Protein AF-A0A2K4MM25-F1 (afdb_monomer_lite)

Foldseek 3Di:
DPDVLVLDDPPLPVVCVVVVHDSVVSVCCNVVVDPDDPVRVVVSVVVVVLVVCVVCRCWDDDVQWIAHNVGDIDGVVVVVCVVVVVVVVVVVVVVVVVVVVVVVVVVVVVVVVVVVVVVVVVVVVVVD

Secondary structure (DSSP, 8-state):
---GGGGS-S-HHHHHHHHT--HHHHHHHHHTSSPPPHHHHHHHHHHHHHHHTGGGTT-EEETTEEEPTTS-EEEHHHHHHHHHHHHHHHHHHHHHHHHHHHHHHHHHHHHHHHHHHHHHHHHHHH--

Structure (mmCIF, N/CA/C/O backbone):
data_AF-A0A2K4MM25-F1
#
_entry.id   AF-A0A2K4MM25-F1
#
loop_
_atom_site.group_PDB
_atom_site.id
_atom_site.type_symbol
_atom_site.label_atom_id
_atom_site.label_alt_id
_atom_site.label_comp_id
_atom_site.label_asym_id
_atom_site.label_entity_id
_atom_site.label_seq_id
_atom_site.pdbx_PDB_ins_code
_atom_site.Cartn_x
_atom_site.Cartn_y
_atom_site.Cartn_z
_atom_site.occupancy
_atom_site.B_iso_or_equiv
_atom_site.auth_seq_id
_atom_site.auth_comp_id
_atom_site.auth_asym_id
_atom_site.auth_atom_id
_atom_site.pdbx_PDB_model_num
ATOM 1 N N . MET A 1 1 ? 10.598 18.900 -22.078 1.00 41.00 1 MET A N 1
ATOM 2 C CA . MET A 1 1 ? 11.669 18.096 -22.700 1.00 41.00 1 MET A CA 1
ATOM 3 C C . MET A 1 1 ? 12.573 17.602 -21.590 1.00 41.00 1 MET A C 1
ATOM 5 O O . MET A 1 1 ? 13.175 18.429 -20.921 1.00 41.00 1 MET A O 1
ATOM 9 N N . GLU A 1 2 ? 12.605 16.296 -21.327 1.00 50.41 2 GLU A N 1
ATOM 10 C CA . GLU A 1 2 ? 13.584 15.731 -20.391 1.00 50.41 2 GLU A CA 1
ATOM 11 C C . GLU A 1 2 ? 14.959 15.759 -21.067 1.00 50.41 2 GLU A C 1
ATOM 13 O O . GLU A 1 2 ? 15.104 15.289 -22.196 1.00 50.41 2 GLU A O 1
ATOM 18 N N . LEU A 1 3 ? 15.952 16.369 -20.416 1.00 55.03 3 LEU A N 1
ATOM 19 C CA . LEU A 1 3 ? 17.327 16.376 -20.913 1.00 55.03 3 LEU A CA 1
ATOM 20 C C . LEU A 1 3 ? 17.811 14.926 -20.965 1.00 55.03 3 LEU A C 1
ATOM 22 O O . LEU A 1 3 ? 17.848 14.266 -19.929 1.00 55.03 3 LEU A O 1
ATOM 26 N N . GLY A 1 4 ? 18.191 14.434 -22.148 1.00 59.56 4 GLY A N 1
ATOM 27 C CA . GLY A 1 4 ? 18.679 13.061 -22.327 1.00 59.56 4 GLY A CA 1
ATOM 28 C C . GLY A 1 4 ? 19.801 12.696 -21.351 1.00 59.56 4 GLY A C 1
ATOM 29 O O . GLY A 1 4 ? 19.854 11.566 -20.891 1.00 59.56 4 GLY A O 1
ATOM 30 N N . VAL A 1 5 ? 20.607 13.675 -20.930 1.00 60.16 5 VAL A N 1
ATOM 31 C CA . VAL A 1 5 ? 21.669 13.541 -19.919 1.00 60.16 5 VAL A CA 1
ATOM 32 C C . VAL A 1 5 ? 21.154 13.037 -18.558 1.00 60.16 5 VAL A C 1
ATOM 34 O O . VAL A 1 5 ? 21.842 12.261 -17.906 1.00 60.16 5 VAL A O 1
ATOM 37 N N . LEU A 1 6 ? 19.930 13.395 -18.144 1.00 62.16 6 LEU A N 1
ATOM 38 C CA . LEU A 1 6 ? 19.322 12.960 -16.870 1.00 62.16 6 LEU A CA 1
ATOM 39 C C . LEU A 1 6 ? 18.881 11.486 -16.867 1.00 62.16 6 LEU A C 1
ATOM 41 O O . LEU A 1 6 ? 18.513 10.946 -15.821 1.00 62.16 6 LEU A O 1
ATOM 45 N N . MET A 1 7 ? 18.874 10.849 -18.039 1.00 69.94 7 MET A N 1
ATOM 46 C CA . MET A 1 7 ? 18.519 9.440 -18.208 1.00 69.94 7 MET A CA 1
ATOM 47 C C . MET A 1 7 ? 19.723 8.514 -18.032 1.00 69.94 7 MET A C 1
ATOM 49 O O . MET A 1 7 ? 19.540 7.332 -17.757 1.00 69.94 7 MET A O 1
ATOM 53 N N . PHE A 1 8 ? 20.942 9.036 -18.185 1.00 76.62 8 PHE A N 1
ATOM 54 C CA . PHE A 1 8 ? 22.164 8.250 -18.058 1.00 76.62 8 PHE A CA 1
ATOM 55 C C . PHE A 1 8 ? 22.570 8.102 -16.589 1.00 76.62 8 PHE A C 1
ATOM 57 O O . PHE A 1 8 ? 22.447 9.023 -15.781 1.00 76.62 8 PHE A O 1
ATOM 64 N N . THR A 1 9 ? 23.062 6.918 -16.243 1.00 72.81 9 THR A N 1
ATOM 65 C CA . THR A 1 9 ? 23.601 6.599 -14.919 1.00 72.81 9 THR A CA 1
ATOM 66 C C . THR A 1 9 ? 25.008 7.185 -14.743 1.00 72.81 9 THR A C 1
ATOM 68 O O . THR A 1 9 ? 25.702 7.517 -15.708 1.00 72.81 9 THR A O 1
ATOM 71 N N . ASN A 1 10 ? 25.446 7.322 -13.487 1.00 73.44 10 ASN A N 1
ATOM 72 C CA . ASN A 1 10 ? 26.807 7.776 -13.174 1.00 73.44 10 ASN A CA 1
ATOM 73 C C . ASN A 1 10 ? 27.859 6.664 -13.337 1.00 73.44 10 ASN A C 1
ATOM 75 O O . ASN A 1 10 ? 29.032 6.971 -13.523 1.00 73.44 10 ASN A O 1
ATOM 79 N N . ASP A 1 11 ? 27.448 5.392 -13.293 1.00 82.25 11 ASP A N 1
ATOM 80 C CA . ASP A 1 11 ? 28.330 4.238 -13.493 1.00 82.25 11 ASP A CA 1
ATOM 81 C C . ASP A 1 11 ? 28.294 3.756 -14.951 1.00 82.25 11 ASP A C 1
ATOM 83 O O . ASP A 1 11 ? 27.497 2.900 -15.358 1.00 82.25 11 ASP A O 1
ATOM 87 N N . ASP A 1 12 ? 29.179 4.349 -15.748 1.00 82.62 12 ASP A N 1
ATOM 88 C CA . ASP A 1 12 ? 29.284 4.104 -17.184 1.00 82.62 12 ASP A CA 1
ATOM 89 C C . ASP A 1 12 ? 29.829 2.701 -17.499 1.00 82.62 12 ASP A C 1
ATOM 91 O O . ASP A 1 12 ? 29.422 2.083 -18.484 1.00 82.62 12 ASP A O 1
ATOM 95 N N . ALA A 1 13 ? 30.705 2.154 -16.650 1.00 84.50 13 ALA A N 1
ATOM 96 C CA . ALA A 1 13 ? 31.339 0.858 -16.878 1.00 84.50 13 ALA A CA 1
ATOM 97 C C . ALA A 1 13 ? 30.366 -0.305 -16.642 1.00 84.50 13 ALA A C 1
ATOM 99 O O . ALA A 1 13 ? 30.268 -1.216 -17.473 1.00 84.50 13 ALA A O 1
ATOM 100 N N . ALA A 1 14 ? 29.606 -0.264 -15.543 1.00 83.00 14 ALA A N 1
ATOM 101 C CA . ALA A 1 14 ? 28.608 -1.290 -15.251 1.00 83.00 14 ALA A CA 1
ATOM 102 C C . ALA A 1 14 ? 27.472 -1.285 -16.284 1.00 83.00 14 ALA A C 1
ATOM 104 O O . ALA A 1 14 ? 27.024 -2.343 -16.738 1.00 83.00 14 ALA A O 1
ATOM 105 N N . THR A 1 15 ? 27.036 -0.094 -16.701 1.00 82.12 15 THR A N 1
ATOM 106 C CA . THR A 1 15 ? 25.917 0.054 -17.639 1.00 82.12 15 THR A CA 1
ATOM 107 C C . THR A 1 15 ? 26.305 -0.369 -19.055 1.00 82.12 15 THR A C 1
ATOM 109 O O . THR A 1 15 ? 25.552 -1.106 -19.693 1.00 82.12 15 THR A O 1
ATOM 112 N N . ALA A 1 16 ? 27.506 -0.007 -19.518 1.00 84.69 16 ALA A N 1
ATOM 113 C CA . ALA A 1 16 ? 28.028 -0.449 -20.810 1.00 84.69 16 ALA A CA 1
ATOM 114 C C . ALA A 1 16 ? 28.161 -1.982 -20.881 1.00 84.69 16 ALA A C 1
ATOM 116 O O . ALA A 1 16 ? 27.692 -2.603 -21.837 1.00 84.69 16 ALA A O 1
ATOM 117 N N . LYS A 1 17 ? 28.689 -2.610 -19.818 1.00 88.75 17 LYS A N 1
ATOM 118 C CA . LYS A 1 17 ? 28.789 -4.075 -19.709 1.00 88.75 17 LYS A CA 1
ATOM 119 C C . LYS A 1 17 ? 27.420 -4.757 -19.770 1.00 88.75 17 LYS A C 1
ATOM 121 O O . LYS A 1 17 ? 27.272 -5.758 -20.463 1.00 88.75 17 LYS A O 1
ATOM 126 N N . ARG A 1 18 ? 26.418 -4.216 -19.069 1.00 84.88 18 ARG A N 1
ATOM 127 C CA . ARG A 1 18 ? 25.044 -4.746 -19.061 1.00 84.88 18 ARG A CA 1
ATOM 128 C C . ARG A 1 18 ? 24.387 -4.702 -20.442 1.00 84.88 18 ARG A C 1
ATOM 130 O O . ARG A 1 18 ? 23.629 -5.602 -20.782 1.00 84.88 18 ARG A O 1
ATOM 137 N N . LEU A 1 19 ? 24.666 -3.654 -21.212 1.00 85.31 19 LEU A N 1
ATOM 138 C CA . LEU A 1 19 ? 24.084 -3.429 -22.537 1.00 85.31 19 LEU A CA 1
ATOM 139 C C . LEU A 1 19 ? 24.895 -4.063 -23.676 1.00 85.31 19 LEU A C 1
ATOM 141 O O . LEU A 1 19 ? 24.462 -4.005 -24.823 1.00 85.31 19 LEU A O 1
ATOM 145 N N . GLY A 1 20 ? 26.056 -4.657 -23.377 1.00 87.06 20 GLY A N 1
ATOM 146 C CA . GLY A 1 20 ? 26.936 -5.259 -24.380 1.00 87.06 20 GLY A CA 1
ATOM 147 C C . GLY A 1 20 ? 27.608 -4.240 -25.304 1.00 87.06 20 GLY A C 1
ATOM 148 O O . GLY A 1 20 ? 27.956 -4.581 -26.431 1.00 87.06 20 GLY A O 1
ATOM 149 N N . VAL A 1 21 ? 27.776 -2.995 -24.849 1.00 88.69 21 VAL A N 1
ATOM 150 C CA . VAL A 1 21 ? 28.394 -1.901 -25.617 1.00 88.69 21 VAL A CA 1
ATOM 151 C C . VAL A 1 21 ? 29.723 -1.491 -24.999 1.00 88.69 21 VAL A C 1
ATOM 153 O O . VAL A 1 21 ? 29.999 -1.756 -23.826 1.00 88.69 21 VAL A O 1
ATOM 156 N N . THR A 1 22 ? 30.564 -0.818 -25.777 1.00 90.44 22 THR A N 1
ATOM 157 C CA . THR A 1 22 ? 31.813 -0.270 -25.245 1.00 90.44 22 THR A CA 1
ATOM 158 C C . THR A 1 22 ? 31.550 0.974 -24.390 1.00 90.44 22 THR A C 1
ATOM 160 O O . THR A 1 22 ? 30.623 1.745 -24.641 1.00 90.44 22 THR A O 1
ATOM 163 N N . VAL A 1 23 ? 32.397 1.209 -23.381 1.00 87.75 23 VAL A N 1
ATOM 164 C CA . VAL A 1 23 ? 32.307 2.409 -22.524 1.00 87.75 23 VAL A CA 1
ATOM 165 C C . VAL A 1 23 ? 32.462 3.691 -23.350 1.00 87.75 23 VAL A C 1
ATOM 167 O O . VAL A 1 23 ? 31.800 4.691 -23.089 1.00 87.75 23 VAL A O 1
ATOM 170 N N . THR A 1 24 ? 33.289 3.653 -24.395 1.00 89.00 24 THR A N 1
ATOM 171 C CA . THR A 1 24 ? 33.514 4.787 -25.297 1.00 89.00 24 THR A CA 1
ATOM 172 C C . THR A 1 24 ? 32.287 5.099 -26.153 1.00 89.00 24 THR A C 1
ATOM 174 O O . THR A 1 24 ? 31.976 6.267 -26.370 1.00 89.00 24 THR A O 1
ATOM 177 N N . GLU A 1 25 ? 31.556 4.090 -26.633 1.00 87.19 25 GLU A N 1
ATOM 178 C CA . GLU A 1 25 ? 30.283 4.303 -27.334 1.00 87.19 25 GLU A CA 1
ATOM 179 C C . GLU A 1 25 ? 29.199 4.841 -26.406 1.00 87.19 25 GLU A C 1
ATOM 181 O O . GLU A 1 25 ? 28.486 5.772 -26.780 1.00 87.19 25 GLU A O 1
ATOM 186 N N . TRP A 1 26 ? 29.130 4.318 -25.183 1.00 86.75 26 TRP A N 1
ATOM 187 C CA . TRP A 1 26 ? 28.223 4.808 -24.152 1.00 86.75 26 TRP A CA 1
ATOM 188 C C . TRP A 1 26 ? 28.453 6.290 -23.828 1.00 86.75 26 TRP A C 1
ATOM 190 O O . TRP A 1 26 ? 27.510 7.081 -23.829 1.00 86.75 26 TRP A O 1
ATOM 200 N N . GLN A 1 27 ? 29.711 6.692 -23.628 1.00 87.00 27 GLN A N 1
ATOM 201 C CA . GLN A 1 27 ? 30.078 8.088 -23.381 1.00 87.00 27 GLN A CA 1
ATOM 202 C C . GLN A 1 27 ? 29.710 8.993 -24.558 1.00 87.00 27 GLN A C 1
ATOM 204 O O . GLN A 1 27 ? 29.141 10.061 -24.345 1.00 87.00 27 GLN A O 1
ATOM 209 N N . LYS A 1 28 ? 29.938 8.548 -25.801 1.00 89.06 28 LYS A N 1
ATOM 210 C CA . LYS A 1 28 ? 29.542 9.314 -26.993 1.00 89.06 28 LYS A CA 1
ATOM 211 C C . LYS A 1 28 ? 28.036 9.580 -27.042 1.00 89.06 28 LYS A C 1
ATOM 213 O O . LYS A 1 28 ? 27.625 10.647 -27.482 1.00 89.06 28 LYS A O 1
ATOM 218 N N . TRP A 1 29 ? 27.206 8.645 -26.579 1.00 88.38 29 TRP A N 1
ATOM 219 C CA . TRP A 1 29 ? 25.760 8.868 -26.456 1.00 88.38 29 TRP A CA 1
ATOM 220 C C . TRP A 1 29 ? 25.399 9.785 -25.285 1.00 88.38 29 TRP A C 1
ATOM 222 O O . TRP A 1 29 ? 24.544 10.654 -25.437 1.00 88.38 29 TRP A O 1
ATOM 232 N N . LYS A 1 30 ? 26.060 9.618 -24.134 1.00 83.81 30 LYS A N 1
ATOM 233 C CA . LYS A 1 30 ? 25.827 10.404 -22.912 1.00 83.81 30 LYS A CA 1
ATOM 234 C C . LYS A 1 30 ? 26.174 11.885 -23.083 1.00 83.81 30 LYS A C 1
ATOM 236 O O . LYS A 1 30 ? 25.422 12.741 -22.621 1.00 83.81 30 LYS A O 1
ATOM 241 N N . TYR A 1 31 ? 27.287 12.182 -23.753 1.00 86.06 31 TYR A N 1
ATOM 242 C CA . TYR A 1 31 ? 27.775 13.546 -23.984 1.00 86.06 31 TYR A CA 1
ATOM 243 C C . TYR A 1 31 ? 27.240 14.187 -25.273 1.00 86.06 31 TYR A C 1
ATOM 245 O O . TYR A 1 31 ? 27.429 15.380 -25.481 1.00 86.06 31 TYR A O 1
ATOM 253 N N . GLY A 1 32 ? 26.522 13.427 -26.108 1.00 82.75 32 GLY A N 1
ATOM 254 C CA . GLY A 1 32 ? 25.893 13.941 -27.327 1.00 82.75 32 GLY A CA 1
ATOM 255 C C . GLY A 1 32 ? 26.793 13.958 -28.567 1.00 82.75 32 GLY A C 1
ATOM 256 O O . GLY A 1 32 ? 26.363 14.455 -29.604 1.00 82.75 32 GLY A O 1
ATOM 257 N N . ASP A 1 33 ? 27.991 13.366 -28.504 1.00 86.50 33 ASP A N 1
ATOM 258 C CA . ASP A 1 33 ? 28.889 13.191 -29.659 1.00 86.50 33 ASP A CA 1
ATOM 259 C C . ASP A 1 33 ? 28.289 12.273 -30.737 1.00 86.50 33 ASP A C 1
ATOM 261 O O . ASP A 1 33 ? 28.642 12.344 -31.915 1.00 86.50 33 ASP A O 1
ATOM 265 N N . LYS A 1 34 ? 27.395 11.363 -30.333 1.00 88.06 34 LYS A N 1
ATOM 266 C CA . LYS A 1 34 ? 26.600 10.513 -31.223 1.00 88.06 34 LYS A CA 1
ATOM 267 C C . LYS A 1 34 ? 25.125 10.557 -30.820 1.00 88.06 34 LYS A C 1
ATOM 269 O O . LYS A 1 34 ? 24.824 10.540 -29.626 1.00 88.06 34 LYS A O 1
ATOM 274 N N . PRO A 1 35 ? 24.190 10.516 -31.787 1.00 86.75 35 PRO A N 1
ATOM 275 C CA . PRO A 1 35 ? 22.770 10.427 -31.475 1.00 86.75 35 PRO A CA 1
ATOM 276 C C . PRO A 1 35 ? 22.458 9.124 -30.731 1.00 86.75 35 PRO A C 1
ATOM 278 O O . PRO A 1 35 ? 22.955 8.052 -31.088 1.00 86.75 35 PRO A O 1
ATOM 281 N N . VAL A 1 36 ? 21.612 9.225 -29.704 1.00 86.94 36 VAL A N 1
ATOM 282 C CA . VAL A 1 36 ? 21.164 8.078 -28.907 1.00 86.94 36 VAL A CA 1
ATOM 283 C C . VAL A 1 36 ? 20.252 7.192 -29.767 1.00 86.94 36 VAL A C 1
ATOM 285 O O . VAL A 1 36 ? 19.238 7.679 -30.276 1.00 86.94 36 VAL A O 1
ATOM 288 N N . PRO A 1 37 ? 20.556 5.893 -29.933 1.00 89.94 37 PRO A N 1
ATOM 289 C CA . PRO A 1 37 ? 19.680 4.977 -30.651 1.00 89.94 37 PRO A CA 1
ATOM 290 C C . PRO A 1 37 ? 18.285 4.893 -30.016 1.00 89.94 37 PRO A C 1
ATOM 292 O O . PRO A 1 37 ? 18.141 4.883 -28.793 1.00 89.94 37 PRO A O 1
ATOM 295 N N . ARG A 1 38 ? 17.239 4.754 -30.840 1.00 86.69 38 ARG A N 1
ATOM 296 C CA . ARG A 1 38 ? 15.841 4.721 -30.368 1.00 86.69 38 ARG A CA 1
ATOM 297 C C . ARG A 1 38 ? 15.573 3.620 -29.337 1.00 86.69 38 ARG A C 1
ATOM 299 O O . ARG A 1 38 ? 14.849 3.857 -28.375 1.00 86.69 38 ARG A O 1
ATOM 306 N N . TRP A 1 39 ? 16.142 2.431 -29.532 1.00 88.25 39 TRP A N 1
ATOM 307 C CA . TRP A 1 39 ? 15.988 1.311 -28.597 1.00 88.25 39 TRP A CA 1
ATOM 308 C C . TRP A 1 39 ? 16.577 1.642 -27.221 1.00 88.25 39 TRP A C 1
ATOM 310 O O . TRP A 1 39 ? 15.963 1.336 -26.203 1.00 88.25 39 TRP A O 1
ATOM 320 N N . LEU A 1 40 ? 17.725 2.327 -27.196 1.00 88.31 40 LEU A N 1
ATOM 321 C CA . LEU A 1 40 ? 18.397 2.709 -25.962 1.00 88.31 40 LEU A CA 1
ATOM 322 C C . LEU A 1 40 ? 17.582 3.766 -25.221 1.00 88.31 40 LEU A C 1
ATOM 324 O O . LEU A 1 40 ? 17.375 3.661 -24.018 1.00 88.31 40 LEU A O 1
ATOM 328 N N . TRP A 1 41 ? 17.048 4.744 -25.950 1.00 86.81 41 TRP A N 1
ATOM 329 C CA . TRP A 1 41 ? 16.158 5.742 -25.369 1.00 86.81 41 TRP A CA 1
ATOM 330 C C . TRP A 1 41 ? 14.902 5.116 -24.742 1.00 86.81 41 TRP A C 1
ATOM 332 O O . TRP A 1 41 ? 14.534 5.474 -23.625 1.00 86.81 41 TRP A O 1
ATOM 342 N N . LEU A 1 42 ? 14.266 4.154 -25.423 1.00 87.44 42 LEU A N 1
ATOM 343 C CA . LEU A 1 42 ? 13.100 3.439 -24.887 1.00 87.44 42 LEU A CA 1
ATOM 344 C C . LEU A 1 42 ? 13.442 2.660 -23.614 1.00 87.44 42 LEU A C 1
ATOM 346 O O . LEU A 1 42 ? 12.657 2.667 -22.667 1.00 87.44 42 LEU A O 1
ATOM 350 N N . LEU A 1 43 ? 14.614 2.025 -23.580 1.00 86.75 43 LEU A N 1
ATOM 351 C CA . LEU A 1 43 ? 15.085 1.295 -22.409 1.00 86.75 43 LEU A CA 1
ATOM 352 C C . LEU A 1 43 ? 15.317 2.230 -21.217 1.00 86.75 43 LEU A C 1
ATOM 354 O O . LEU A 1 43 ? 14.773 1.995 -20.142 1.00 86.75 43 LEU A O 1
ATOM 358 N N . LEU A 1 44 ? 16.073 3.312 -21.418 1.00 85.31 44 LEU A N 1
ATOM 359 C CA . LEU A 1 44 ? 16.359 4.290 -20.365 1.00 85.31 44 LEU A CA 1
ATOM 360 C C . LEU A 1 44 ? 15.079 4.925 -19.821 1.00 85.31 44 LEU A C 1
ATOM 362 O O . LEU A 1 44 ? 14.927 5.111 -18.613 1.00 85.31 44 LEU A O 1
ATOM 366 N N . ARG A 1 45 ? 14.122 5.204 -20.709 1.00 86.19 45 ARG A N 1
ATOM 367 C CA . ARG A 1 45 ? 12.805 5.695 -20.322 1.00 86.19 45 ARG A CA 1
ATOM 368 C C . ARG A 1 45 ? 12.059 4.681 -19.455 1.00 86.19 45 ARG A C 1
ATOM 370 O O . ARG A 1 45 ? 11.526 5.064 -18.419 1.00 86.19 45 ARG A O 1
ATOM 377 N N . LEU A 1 46 ? 12.042 3.406 -19.842 1.00 83.94 46 LEU A N 1
ATOM 378 C CA . LEU A 1 46 ? 11.384 2.347 -19.075 1.00 83.94 46 LEU A CA 1
ATOM 379 C C . LEU A 1 46 ? 12.025 2.161 -17.693 1.00 83.94 46 LEU A C 1
ATOM 381 O O . LEU A 1 46 ? 11.317 1.976 -16.704 1.00 83.94 46 LEU A O 1
ATOM 385 N N . GLU A 1 47 ? 13.350 2.256 -17.606 1.00 82.38 47 GLU A N 1
ATOM 386 C CA . GLU A 1 47 ? 14.085 2.195 -16.340 1.00 82.38 47 GLU A CA 1
ATOM 387 C C . GLU A 1 47 ? 13.766 3.383 -15.441 1.00 82.38 47 GLU A C 1
ATOM 389 O O . GLU A 1 47 ? 13.460 3.195 -14.263 1.00 82.38 47 GLU A O 1
ATOM 394 N N . LYS A 1 48 ? 13.727 4.599 -15.994 1.00 82.62 48 LYS A N 1
ATOM 395 C CA . LYS A 1 48 ? 13.303 5.775 -15.231 1.00 82.62 48 LYS A CA 1
ATOM 396 C C . LYS A 1 48 ? 11.850 5.708 -14.802 1.00 82.62 48 LYS A C 1
ATOM 398 O O . LYS A 1 48 ? 11.537 6.079 -13.673 1.00 82.62 48 LYS A O 1
ATOM 403 N N . GLU A 1 49 ? 10.960 5.209 -15.647 1.00 80.19 49 GLU A N 1
ATOM 404 C CA . GLU A 1 49 ? 9.573 4.952 -15.266 1.00 80.19 49 GLU A CA 1
ATOM 405 C C . GLU A 1 49 ? 9.498 3.903 -14.144 1.00 80.19 49 GLU A C 1
ATOM 407 O O . GLU A 1 49 ? 8.708 4.064 -13.218 1.00 80.19 49 GLU A O 1
ATOM 412 N N . ALA A 1 50 ? 10.350 2.873 -14.151 1.00 75.69 50 ALA A N 1
ATOM 413 C CA . ALA A 1 50 ? 10.435 1.881 -13.077 1.00 75.69 50 ALA A CA 1
ATOM 414 C C . ALA A 1 50 ? 11.032 2.434 -11.767 1.00 75.69 50 ALA A C 1
ATOM 416 O O . ALA A 1 50 ? 10.602 2.037 -10.682 1.00 75.69 50 ALA A O 1
ATOM 417 N N . GLU A 1 51 ? 11.991 3.361 -11.830 1.00 77.88 51 GLU A N 1
ATOM 418 C CA . GLU A 1 51 ? 12.469 4.116 -10.663 1.00 77.88 51 GLU A CA 1
ATOM 419 C C . GLU A 1 51 ? 11.370 5.012 -10.087 1.00 77.88 51 GLU A C 1
ATOM 421 O O . GLU A 1 51 ? 11.161 5.037 -8.874 1.00 77.88 51 GLU A O 1
ATOM 426 N N . ARG A 1 52 ? 10.605 5.677 -10.958 1.00 79.62 52 ARG A N 1
ATOM 427 C CA . ARG A 1 52 ? 9.491 6.557 -10.578 1.00 79.62 52 ARG A CA 1
ATOM 428 C C . ARG A 1 52 ? 8.296 5.826 -9.970 1.00 79.62 52 ARG A C 1
ATOM 430 O O . ARG A 1 52 ? 7.469 6.476 -9.340 1.00 79.62 52 ARG A O 1
ATOM 437 N N . ARG A 1 53 ? 8.198 4.497 -10.104 1.00 75.56 53 ARG A N 1
ATOM 438 C CA . ARG A 1 53 ? 7.099 3.714 -9.503 1.00 75.56 53 ARG A CA 1
ATOM 439 C C . ARG A 1 53 ? 7.084 3.759 -7.974 1.00 75.56 53 ARG A C 1
ATOM 441 O O . ARG A 1 53 ? 6.030 3.516 -7.395 1.00 75.56 53 ARG A O 1
ATOM 448 N N . GLY A 1 54 ? 8.198 4.088 -7.312 1.00 81.12 54 GLY A N 1
ATOM 449 C CA . GLY A 1 54 ? 8.231 4.264 -5.856 1.00 81.12 54 GLY A CA 1
ATOM 450 C C . GLY A 1 54 ? 7.634 3.055 -5.105 1.00 81.12 54 GLY A C 1
ATOM 451 O O . GLY A 1 54 ? 8.054 1.929 -5.382 1.00 81.12 54 GLY A O 1
ATOM 452 N N . PRO A 1 55 ? 6.639 3.245 -4.211 1.00 81.12 55 PRO A N 1
ATOM 453 C CA . PRO A 1 55 ? 5.981 2.155 -3.472 1.00 81.12 55 PRO A CA 1
ATOM 454 C C . PRO A 1 55 ? 5.310 1.094 -4.355 1.00 81.12 55 PRO A C 1
ATOM 456 O O . PRO A 1 55 ? 5.098 -0.026 -3.909 1.00 81.12 55 PRO A O 1
ATOM 459 N N . TRP A 1 56 ? 5.004 1.424 -5.613 1.00 82.56 56 TRP A N 1
ATOM 460 C CA . TRP A 1 56 ? 4.397 0.509 -6.583 1.00 82.56 56 TRP A CA 1
ATOM 461 C C . TRP A 1 56 ? 5.421 -0.389 -7.288 1.00 82.56 56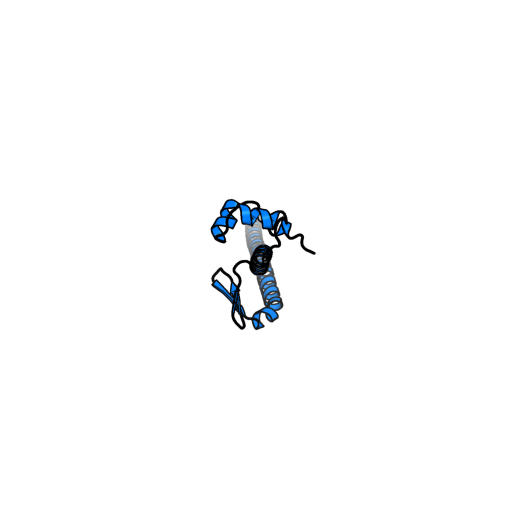 TRP A C 1
ATOM 463 O O . TRP A 1 56 ? 5.084 -1.127 -8.218 1.00 82.56 56 TRP A O 1
ATOM 473 N N . ARG A 1 57 ? 6.697 -0.341 -6.892 1.00 82.88 57 ARG A N 1
ATOM 474 C CA . ARG A 1 57 ? 7.719 -1.233 -7.441 1.00 82.88 57 ARG A CA 1
ATOM 475 C C . ARG A 1 57 ? 7.355 -2.690 -7.132 1.00 82.88 57 ARG A C 1
ATOM 477 O O . ARG A 1 57 ? 7.109 -3.052 -5.991 1.00 82.88 57 ARG A O 1
ATOM 484 N N . GLY A 1 58 ? 7.344 -3.528 -8.168 1.00 83.56 58 GLY A N 1
ATOM 485 C CA . GLY A 1 58 ? 7.023 -4.955 -8.053 1.00 83.56 58 GLY A CA 1
ATOM 486 C C . GLY A 1 58 ? 5.532 -5.286 -8.143 1.00 83.56 58 GLY A C 1
ATOM 487 O O . GLY A 1 58 ? 5.196 -6.458 -8.297 1.00 83.56 58 GLY A O 1
ATOM 488 N N . PHE A 1 59 ? 4.650 -4.283 -8.130 1.00 87.81 59 PHE A N 1
ATOM 489 C CA . PHE A 1 59 ? 3.235 -4.502 -8.407 1.00 87.81 59 PHE A CA 1
ATOM 490 C C . PHE A 1 59 ? 3.030 -4.866 -9.877 1.00 87.81 59 PHE A C 1
ATOM 492 O O . PHE A 1 59 ? 3.653 -4.287 -10.775 1.00 87.81 59 PHE A O 1
ATOM 499 N N . ARG A 1 60 ? 2.153 -5.838 -10.120 1.00 88.44 60 ARG A N 1
ATOM 500 C CA . ARG A 1 60 ? 1.794 -6.313 -11.458 1.00 88.44 60 ARG A CA 1
ATOM 501 C C . ARG A 1 60 ? 0.286 -6.252 -11.630 1.00 88.44 60 ARG A C 1
ATOM 503 O O . ARG A 1 60 ? -0.442 -6.572 -10.702 1.00 88.44 60 ARG A O 1
ATOM 510 N N . ALA A 1 61 ? -0.172 -5.845 -12.805 1.00 89.12 61 ALA A N 1
ATOM 511 C CA . ALA A 1 61 ? -1.570 -5.983 -13.185 1.00 89.12 61 ALA A CA 1
ATOM 512 C C . ALA A 1 61 ? -1.723 -7.283 -13.981 1.00 89.12 61 ALA A C 1
ATOM 514 O O . ALA A 1 61 ? -0.955 -7.515 -14.916 1.00 89.12 61 ALA A O 1
ATOM 515 N N . ASP A 1 62 ? -2.681 -8.117 -13.596 1.00 90.31 62 ASP A N 1
ATOM 516 C CA . ASP A 1 62 ? -3.029 -9.361 -14.278 1.00 90.31 62 ASP A CA 1
ATOM 517 C C . ASP A 1 62 ? -4.539 -9.378 -14.526 1.00 90.31 62 ASP A C 1
ATOM 519 O O . ASP A 1 62 ? -5.325 -9.618 -13.614 1.00 90.31 62 ASP A O 1
ATOM 523 N N . GLY A 1 63 ? -4.960 -9.028 -15.742 1.00 91.31 63 GLY A N 1
ATOM 524 C CA . GLY A 1 63 ? -6.378 -8.905 -16.080 1.00 91.31 63 GLY A CA 1
ATOM 525 C C . GLY A 1 63 ? -7.133 -7.956 -15.142 1.00 91.31 63 GLY A C 1
ATOM 526 O O . GLY A 1 63 ? -6.972 -6.739 -15.222 1.00 91.31 63 GLY A O 1
A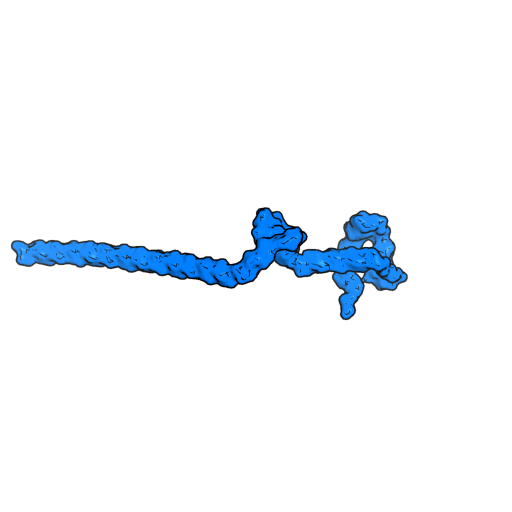TOM 527 N N . ASP A 1 64 ? -7.965 -8.529 -14.269 1.00 93.19 64 ASP A N 1
ATOM 528 C CA . ASP A 1 64 ? -8.866 -7.828 -13.349 1.00 93.19 64 ASP A CA 1
ATOM 529 C C . ASP A 1 64 ? -8.270 -7.527 -11.966 1.00 93.19 64 ASP A C 1
ATOM 531 O O . ASP A 1 64 ? -8.969 -6.975 -11.115 1.00 93.19 64 ASP A O 1
ATOM 535 N N . ARG A 1 65 ? -7.004 -7.881 -11.713 1.00 93.00 65 ARG A N 1
ATOM 536 C CA . ARG A 1 65 ? -6.382 -7.722 -10.392 1.00 93.00 65 ARG A CA 1
ATOM 537 C C . ARG A 1 65 ? -5.025 -7.044 -10.433 1.00 93.00 65 ARG A C 1
ATOM 539 O O . ARG A 1 65 ? -4.242 -7.184 -11.371 1.00 93.00 65 ARG A O 1
ATOM 546 N N . ILE A 1 66 ? -4.728 -6.351 -9.345 1.00 91.88 66 ILE A N 1
ATOM 547 C CA . ILE A 1 66 ? -3.411 -5.833 -9.010 1.00 91.88 66 ILE A CA 1
ATOM 548 C C . ILE A 1 66 ? -2.785 -6.800 -8.005 1.00 91.88 66 ILE A C 1
ATOM 550 O O . ILE A 1 66 ? -3.323 -7.022 -6.925 1.00 91.88 66 ILE A O 1
ATOM 554 N N . ILE A 1 67 ? -1.644 -7.375 -8.364 1.00 92.31 67 ILE A N 1
ATOM 555 C CA . ILE A 1 67 ? -0.875 -8.322 -7.561 1.00 92.31 67 ILE A CA 1
ATOM 556 C C . ILE A 1 67 ? 0.285 -7.569 -6.917 1.00 92.31 67 ILE A C 1
ATOM 558 O O . ILE A 1 67 ? 1.111 -6.962 -7.607 1.00 92.31 67 ILE A O 1
ATOM 562 N N . SER A 1 68 ? 0.350 -7.621 -5.593 1.00 91.12 68 SER A N 1
ATOM 563 C CA . SER A 1 68 ? 1.473 -7.110 -4.823 1.00 91.12 68 SER A CA 1
ATOM 564 C C . SER A 1 68 ? 2.687 -8.042 -4.950 1.00 91.12 68 SER A C 1
ATOM 566 O O . SER A 1 68 ? 2.541 -9.256 -5.121 1.00 91.12 68 SER A O 1
ATOM 568 N N . PRO A 1 69 ? 3.913 -7.516 -4.816 1.00 89.25 69 PRO A N 1
ATOM 569 C CA . PRO A 1 69 ? 5.111 -8.351 -4.781 1.00 89.25 69 PRO A CA 1
ATOM 570 C C . PRO A 1 69 ? 5.197 -9.244 -3.530 1.00 89.25 69 PRO A C 1
ATOM 572 O O . PRO A 1 69 ? 6.044 -10.132 -3.490 1.00 89.25 69 PRO A O 1
ATOM 575 N N . TRP A 1 70 ? 4.340 -9.026 -2.526 1.00 87.62 70 TRP A N 1
ATOM 576 C CA . TRP A 1 70 ? 4.349 -9.740 -1.244 1.00 87.62 70 TRP A CA 1
ATOM 577 C C . TRP A 1 70 ? 3.310 -10.866 -1.151 1.00 87.62 70 TRP A C 1
ATOM 579 O O . TRP A 1 70 ? 3.238 -11.534 -0.127 1.00 87.62 70 TRP A O 1
ATOM 589 N N . GLY A 1 71 ? 2.548 -11.113 -2.222 1.00 85.19 71 GLY A N 1
ATOM 590 C CA . GLY A 1 71 ? 1.614 -12.240 -2.329 1.00 85.19 71 GLY A CA 1
ATOM 591 C C . GLY A 1 71 ? 0.138 -11.850 -2.278 1.00 85.19 71 GLY A C 1
ATOM 592 O O . GLY A 1 71 ? -0.689 -12.582 -2.814 1.00 85.19 71 GLY A O 1
ATOM 593 N N . ASP A 1 72 ? -0.192 -10.679 -1.733 1.00 90.19 72 ASP A N 1
ATOM 594 C CA . ASP A 1 72 ? -1.566 -10.172 -1.734 1.00 90.19 72 ASP A CA 1
ATOM 595 C C . ASP A 1 72 ? -1.989 -9.717 -3.131 1.00 90.19 72 ASP A C 1
ATOM 597 O O . ASP A 1 72 ? -1.172 -9.215 -3.910 1.00 90.19 72 ASP A O 1
ATOM 601 N N . SER A 1 73 ? -3.278 -9.830 -3.435 1.00 92.00 73 SER A N 1
ATOM 602 C CA . SER A 1 73 ? -3.865 -9.300 -4.663 1.00 92.00 73 SER A CA 1
ATOM 603 C C . SER A 1 73 ? -5.176 -8.598 -4.367 1.00 92.00 73 SER A C 1
ATOM 605 O O . SER A 1 73 ? -5.927 -9.058 -3.514 1.00 92.00 73 SER A O 1
ATOM 607 N N . MET A 1 74 ? -5.459 -7.538 -5.113 1.00 92.69 74 MET A N 1
ATOM 608 C CA . MET A 1 74 ? -6.704 -6.790 -5.032 1.00 92.69 74 MET A CA 1
ATOM 609 C C . MET A 1 74 ? -7.354 -6.764 -6.408 1.00 92.69 74 MET A C 1
ATOM 611 O O . MET A 1 74 ? -6.716 -6.379 -7.393 1.00 92.69 74 MET A O 1
ATOM 615 N N . ARG A 1 75 ? -8.614 -7.173 -6.488 1.00 93.31 75 ARG A N 1
ATOM 616 C CA . ARG A 1 75 ? -9.408 -7.079 -7.710 1.00 93.31 75 ARG A CA 1
ATOM 617 C C . ARG A 1 75 ? -9.885 -5.650 -7.955 1.00 93.31 75 ARG A C 1
ATOM 619 O O . ARG A 1 75 ? -9.916 -4.800 -7.066 1.00 93.31 75 ARG A O 1
ATOM 626 N N . PHE A 1 76 ? -10.253 -5.368 -9.197 1.00 89.50 76 PHE A N 1
ATOM 627 C CA . PHE A 1 76 ? -10.699 -4.040 -9.600 1.00 89.50 76 PHE A CA 1
ATOM 628 C C . PHE A 1 76 ? -12.035 -3.630 -8.958 1.00 89.50 76 PHE A C 1
ATOM 630 O O . PHE A 1 76 ? -12.246 -2.457 -8.671 1.00 89.50 76 PHE A O 1
ATOM 637 N N . ASP A 1 77 ? -12.938 -4.572 -8.696 1.00 91.38 77 ASP A N 1
ATOM 638 C CA . ASP A 1 77 ? -14.197 -4.324 -7.985 1.00 91.38 77 ASP A CA 1
ATOM 639 C C . ASP A 1 77 ? -13.975 -3.987 -6.501 1.00 91.38 77 ASP A C 1
ATOM 641 O O . ASP A 1 77 ? -14.637 -3.097 -5.963 1.00 91.38 77 ASP A O 1
ATOM 645 N N . GLU A 1 78 ? -12.986 -4.612 -5.861 1.00 90.75 78 GLU A N 1
ATOM 646 C CA . GLU A 1 78 ? -12.574 -4.301 -4.484 1.00 90.75 78 GLU A CA 1
ATOM 647 C C . GLU A 1 78 ? -12.038 -2.869 -4.347 1.00 90.75 78 GLU A C 1
ATOM 649 O O . GLU A 1 78 ? -12.216 -2.235 -3.304 1.00 90.75 78 GLU A O 1
ATOM 654 N N . TRP A 1 79 ? -11.456 -2.306 -5.415 1.00 88.75 79 TRP A N 1
ATOM 655 C CA . TRP A 1 79 ? -11.027 -0.903 -5.437 1.00 88.75 79 TRP A CA 1
ATOM 656 C C . TRP A 1 79 ? -12.178 0.052 -5.106 1.00 88.75 79 TRP A C 1
ATOM 658 O O . TRP A 1 79 ? -12.007 1.002 -4.339 1.00 88.75 79 TRP A O 1
ATOM 668 N N . MET A 1 80 ? -13.370 -0.222 -5.644 1.00 90.31 80 MET A N 1
ATOM 669 C CA . MET A 1 80 ? -14.559 0.602 -5.410 1.00 90.31 80 MET A CA 1
ATOM 670 C C . MET A 1 80 ? -15.060 0.497 -3.965 1.00 90.31 80 MET A C 1
ATOM 672 O O . MET A 1 80 ? -15.743 1.396 -3.480 1.00 90.31 80 MET A O 1
ATOM 676 N N . GLN A 1 81 ? -14.677 -0.563 -3.253 1.00 93.38 81 GLN A N 1
ATOM 677 C CA . GLN A 1 81 ? -15.061 -0.816 -1.866 1.00 93.38 81 GLN A CA 1
ATOM 678 C C . GLN A 1 81 ? -14.034 -0.290 -0.851 1.00 93.38 81 GLN A C 1
ATOM 680 O O . GLN A 1 81 ? -14.291 -0.312 0.353 1.00 93.38 81 GLN A O 1
ATOM 685 N N . LEU A 1 82 ? -12.890 0.252 -1.295 1.00 92.50 82 LEU A N 1
ATOM 686 C CA . LEU A 1 82 ? -11.826 0.741 -0.405 1.00 92.50 82 LEU A CA 1
ATOM 687 C C . LEU A 1 82 ? -12.310 1.774 0.615 1.00 92.50 82 LEU A C 1
ATOM 689 O O . LEU A 1 82 ? -11.815 1.811 1.742 1.00 92.50 82 LEU A O 1
ATOM 693 N N . GLN A 1 83 ? -13.263 2.624 0.237 1.00 93.75 83 GLN A N 1
ATOM 694 C CA . GLN A 1 83 ? -13.825 3.603 1.161 1.00 93.75 83 GLN A CA 1
ATOM 695 C C . GLN A 1 83 ? -14.585 2.927 2.307 1.00 93.75 83 GLN A C 1
ATOM 697 O O . GLN A 1 83 ? -14.411 3.318 3.465 1.00 93.75 83 GLN A O 1
ATOM 702 N N . GLU A 1 84 ? -15.365 1.892 2.002 1.00 94.38 84 GLU A N 1
ATOM 703 C CA . GLU A 1 84 ? -16.108 1.130 3.002 1.00 94.38 84 GLU A CA 1
ATOM 704 C C . GLU A 1 84 ? -15.164 0.323 3.895 1.00 94.38 84 GLU A C 1
ATOM 706 O O . GLU A 1 84 ? -15.302 0.370 5.115 1.00 94.38 84 GLU A O 1
ATOM 711 N N . TYR A 1 85 ? -14.116 -0.297 3.340 1.00 93.88 85 TYR A N 1
ATOM 712 C CA . TYR A 1 85 ? -13.091 -0.967 4.150 1.00 93.88 85 TYR A CA 1
ATOM 713 C C . TYR A 1 85 ? -12.375 -0.006 5.105 1.00 93.88 85 TYR A C 1
ATOM 715 O O . TYR A 1 85 ? -12.204 -0.309 6.287 1.00 93.88 85 TYR A O 1
ATOM 723 N N . ARG A 1 86 ? -12.011 1.197 4.642 1.00 94.81 86 ARG A N 1
ATOM 724 C CA . ARG A 1 86 ? -11.407 2.233 5.502 1.00 94.81 86 ARG A CA 1
ATOM 725 C C . ARG A 1 86 ? -12.367 2.726 6.580 1.00 94.81 86 ARG A C 1
ATOM 727 O O . ARG A 1 86 ? -11.929 3.121 7.661 1.00 94.81 86 ARG A O 1
ATOM 734 N N . ARG A 1 87 ? -13.669 2.769 6.295 1.00 96.50 87 ARG A N 1
ATOM 735 C CA . ARG A 1 87 ? -14.693 3.123 7.282 1.00 96.50 87 ARG A CA 1
ATOM 736 C C . ARG A 1 87 ? -14.848 2.019 8.324 1.00 96.50 87 ARG A C 1
ATOM 738 O O . ARG A 1 87 ? -14.801 2.321 9.510 1.00 96.50 87 ARG A O 1
ATOM 745 N N . ALA A 1 88 ? -14.968 0.768 7.891 1.00 96.75 88 ALA A N 1
ATOM 746 C CA . ALA A 1 88 ? -15.070 -0.388 8.773 1.00 96.75 88 ALA A CA 1
ATOM 747 C C . ALA A 1 88 ? -13.840 -0.514 9.684 1.00 96.75 88 ALA A C 1
ATOM 749 O O . ALA A 1 88 ? -13.989 -0.697 10.887 1.00 96.75 88 ALA A O 1
ATOM 750 N N . SER A 1 89 ? -12.635 -0.325 9.136 1.00 96.75 89 SER A N 1
ATOM 751 C CA . SER A 1 89 ? -11.396 -0.333 9.918 1.00 96.75 89 SER A CA 1
ATOM 752 C C . SER A 1 89 ? -11.378 0.760 10.987 1.00 96.75 89 SER A C 1
ATOM 754 O O . SER A 1 89 ? -11.023 0.467 12.123 1.00 96.75 89 SER A O 1
ATOM 756 N N . ARG A 1 90 ? -11.789 1.994 10.658 1.00 97.06 90 ARG A N 1
ATOM 757 C CA . ARG A 1 90 ? -11.879 3.081 11.649 1.00 97.06 90 ARG A CA 1
ATOM 758 C C . ARG A 1 90 ? -12.893 2.776 12.743 1.00 97.06 90 ARG A C 1
ATOM 760 O O . ARG A 1 90 ? -12.567 2.915 13.913 1.00 97.06 90 ARG A O 1
ATOM 767 N N . LE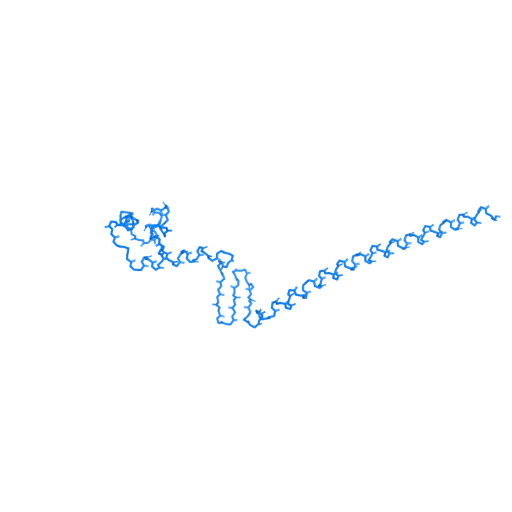U A 1 91 ? -14.081 2.300 12.368 1.00 97.88 91 LEU A N 1
ATOM 768 C CA . LEU A 1 91 ? -15.110 1.907 13.332 1.00 97.88 91 LEU A CA 1
ATOM 769 C C . LEU A 1 91 ? -14.610 0.802 14.266 1.00 97.88 91 LEU A C 1
ATOM 771 O O . LEU A 1 91 ? -14.860 0.868 15.462 1.00 97.88 91 LEU A O 1
ATOM 775 N N . ALA A 1 92 ? -13.881 -0.189 13.751 1.00 97.06 92 ALA A N 1
ATOM 776 C CA . ALA A 1 92 ? -13.302 -1.240 14.580 1.00 97.06 92 ALA A CA 1
ATOM 777 C C . ALA A 1 92 ? -12.302 -0.676 15.605 1.00 97.06 92 ALA A C 1
ATOM 779 O O . ALA A 1 92 ? -12.345 -1.063 16.771 1.00 97.06 92 ALA A O 1
ATOM 780 N N . THR A 1 93 ? -11.449 0.269 15.195 1.00 97.44 93 THR A N 1
ATOM 781 C CA . THR A 1 93 ? -10.524 0.964 16.104 1.00 97.44 93 THR A CA 1
ATOM 782 C C . THR A 1 93 ? -11.271 1.773 17.167 1.00 97.44 93 THR A C 1
ATOM 784 O O . THR A 1 93 ? -10.995 1.616 18.351 1.00 97.44 93 THR A O 1
ATOM 787 N N . GLU A 1 94 ? -12.264 2.573 16.773 1.00 97.81 94 GLU A N 1
ATOM 788 C CA . GLU A 1 94 ? -13.075 3.377 17.700 1.00 97.81 94 GLU A CA 1
ATOM 789 C C . GLU A 1 94 ? -13.834 2.503 18.713 1.00 97.81 94 GLU A C 1
ATOM 791 O O . GLU A 1 94 ? -13.917 2.836 19.895 1.00 97.81 94 GLU A O 1
ATOM 796 N N . GLN A 1 95 ? -14.367 1.361 18.268 1.00 97.81 95 GLN A N 1
ATOM 797 C CA . GLN A 1 95 ? -15.034 0.399 19.146 1.00 97.81 95 GLN A CA 1
ATOM 798 C C . GLN A 1 95 ? -14.059 -0.235 20.139 1.00 97.81 95 GLN A C 1
ATOM 800 O O . GLN A 1 95 ? -14.403 -0.377 21.311 1.00 97.81 95 GLN A O 1
ATOM 805 N N . ALA A 1 96 ? -12.844 -0.583 19.706 1.00 97.81 96 ALA A N 1
ATOM 806 C CA . ALA A 1 96 ? -11.822 -1.117 20.601 1.00 97.81 96 ALA A CA 1
ATOM 807 C C . ALA A 1 96 ? -11.461 -0.106 21.704 1.00 97.81 96 ALA A C 1
ATOM 809 O O . ALA A 1 96 ? -11.492 -0.453 22.884 1.00 97.81 96 ALA A O 1
ATOM 810 N N . GLU A 1 97 ? -11.235 1.160 21.344 1.00 97.81 97 GLU A N 1
ATOM 811 C CA . GLU A 1 97 ? -10.959 2.226 22.316 1.00 97.81 97 GLU A CA 1
ATOM 812 C C . GLU A 1 97 ? -12.118 2.443 23.299 1.00 97.81 97 GLU A C 1
ATOM 814 O O . GLU A 1 97 ? -11.906 2.655 24.496 1.00 97.81 97 GLU A O 1
ATOM 819 N N . LEU A 1 98 ? -13.361 2.398 22.808 1.00 98.06 98 LEU A N 1
ATOM 820 C CA . LEU A 1 98 ? -14.542 2.538 23.654 1.00 98.06 98 LEU A CA 1
ATOM 821 C C . LEU A 1 98 ? -14.646 1.387 24.661 1.00 98.06 98 LEU A C 1
ATOM 823 O O . LEU A 1 98 ? -14.910 1.627 25.840 1.00 98.06 98 LEU A O 1
ATOM 827 N N . ILE A 1 99 ? -14.422 0.150 24.211 1.00 97.69 99 ILE A N 1
ATOM 828 C CA . ILE A 1 99 ? -14.433 -1.034 25.077 1.00 97.69 99 ILE A CA 1
ATOM 829 C C . ILE A 1 99 ? -13.391 -0.886 26.186 1.00 97.69 99 ILE A C 1
ATOM 831 O O . ILE A 1 99 ? -13.717 -1.108 27.353 1.00 97.69 99 ILE A O 1
ATOM 835 N N . GLU A 1 100 ? -12.172 -0.464 25.852 1.00 97.69 100 GLU A N 1
ATOM 836 C CA . GLU A 1 100 ? -11.110 -0.255 26.840 1.00 97.69 100 GLU A CA 1
ATOM 837 C C . GLU A 1 100 ? -11.498 0.788 27.895 1.00 97.69 100 GLU A C 1
ATOM 839 O O . GLU A 1 100 ? -11.344 0.538 29.095 1.00 97.69 100 GLU A O 1
ATOM 844 N N . ARG A 1 101 ? -12.078 1.925 27.483 1.00 97.88 101 ARG A N 1
ATOM 845 C CA . ARG A 1 101 ? -12.561 2.947 28.430 1.00 97.88 101 ARG A CA 1
ATOM 846 C C . ARG A 1 101 ? -13.658 2.410 29.342 1.00 97.88 101 ARG A C 1
ATOM 848 O O . ARG A 1 101 ? -13.577 2.587 30.554 1.00 97.88 101 ARG A O 1
ATOM 855 N N . LEU A 1 102 ? -14.649 1.713 28.786 1.00 97.88 102 LEU A N 1
ATOM 856 C CA . LEU A 1 102 ? -15.749 1.142 29.569 1.00 97.88 102 LEU A CA 1
ATOM 857 C C . LEU A 1 102 ? -15.260 0.077 30.556 1.00 97.88 102 LEU A C 1
ATOM 859 O O . LEU A 1 102 ? -15.776 -0.023 31.670 1.00 97.88 102 LEU A O 1
ATOM 863 N N . MET A 1 103 ? -14.255 -0.714 30.176 1.00 97.31 103 MET A N 1
ATOM 864 C CA . MET A 1 103 ? -13.619 -1.663 31.087 1.00 97.31 103 MET A CA 1
ATOM 865 C C . MET A 1 103 ? -12.943 -0.944 32.257 1.00 97.31 103 MET A C 1
ATOM 867 O O . MET A 1 103 ? -13.174 -1.327 33.405 1.00 97.31 103 MET A O 1
ATOM 871 N N . ALA A 1 104 ? -12.181 0.118 31.982 1.00 97.31 104 ALA A N 1
ATOM 872 C CA . ALA A 1 104 ? -11.533 0.920 33.016 1.00 97.31 104 ALA A CA 1
ATOM 873 C C . ALA A 1 104 ? -12.552 1.586 33.959 1.00 97.31 104 ALA A C 1
ATOM 875 O O . ALA A 1 104 ? -12.401 1.516 35.180 1.00 97.31 104 ALA A O 1
ATOM 876 N N . GLU A 1 105 ? -13.626 2.170 33.418 1.00 96.88 105 GLU A N 1
ATOM 877 C CA . GLU A 1 105 ? -14.704 2.770 34.215 1.00 96.88 105 GLU A CA 1
ATOM 878 C C . GLU A 1 105 ? -15.398 1.735 35.103 1.00 96.88 105 GLU A C 1
ATOM 880 O O . GLU A 1 105 ? -15.572 1.949 36.305 1.00 96.88 105 GLU A O 1
ATOM 885 N N . ARG A 1 106 ? -15.757 0.576 34.540 1.00 96.44 106 ARG A N 1
ATOM 886 C CA . ARG A 1 106 ? -16.360 -0.528 35.296 1.00 96.44 106 ARG A CA 1
ATOM 887 C C . A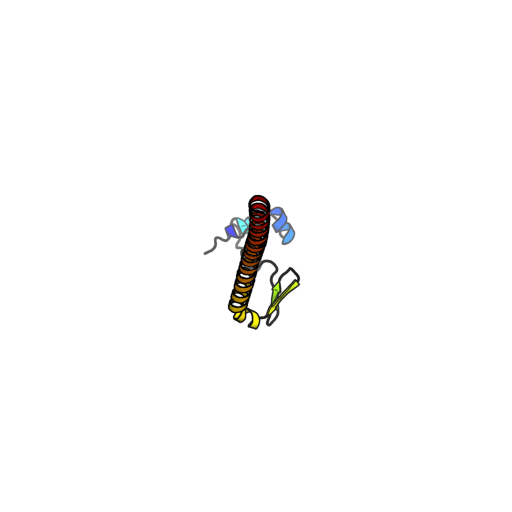RG A 1 106 ? -15.481 -0.936 36.475 1.00 96.44 106 ARG A C 1
ATOM 889 O O . ARG A 1 106 ? -15.995 -1.146 37.576 1.00 96.44 106 ARG A O 1
ATOM 896 N N . ASP A 1 107 ? -14.183 -1.090 36.244 1.00 96.81 107 ASP A N 1
ATOM 897 C CA . ASP A 1 107 ? -13.254 -1.553 37.273 1.00 96.81 107 ASP A CA 1
ATOM 898 C C . ASP A 1 107 ? -13.058 -0.483 38.358 1.00 96.81 107 ASP A C 1
ATOM 900 O O . ASP A 1 107 ? -13.132 -0.800 39.548 1.00 96.81 107 ASP A O 1
ATOM 904 N N . PHE A 1 108 ? -12.998 0.795 37.974 1.00 96.56 108 PHE A N 1
ATOM 905 C CA . PHE A 1 108 ? -13.033 1.919 38.910 1.00 96.56 108 PHE A CA 1
ATOM 906 C C . PHE A 1 108 ? -14.288 1.911 39.802 1.00 96.56 108 PHE A C 1
ATOM 908 O O . PHE A 1 108 ? -14.188 2.045 41.026 1.00 96.56 108 PHE A O 1
ATOM 915 N N . TYR A 1 109 ? -15.481 1.718 39.229 1.00 96.00 109 TYR A N 1
ATOM 916 C CA . TYR A 1 109 ? -16.719 1.660 40.013 1.00 96.00 109 TYR A CA 1
ATOM 917 C C . TYR A 1 109 ? -16.750 0.457 40.964 1.00 96.00 109 TYR A C 1
ATOM 919 O O . TYR A 1 109 ? -17.119 0.611 42.130 1.00 96.00 109 TYR A O 1
ATOM 927 N N . LYS A 1 110 ? -16.304 -0.724 40.517 1.00 95.31 110 LYS A N 1
ATOM 928 C CA . LYS A 1 110 ? -16.195 -1.919 41.373 1.00 95.31 110 LYS A CA 1
ATOM 929 C C . LYS A 1 110 ? -15.275 -1.689 42.569 1.00 95.31 110 LYS A C 1
ATOM 931 O O . LYS A 1 110 ? -15.612 -2.071 43.696 1.00 95.31 110 LYS A O 1
ATOM 936 N N . GLU A 1 111 ? -14.129 -1.055 42.347 1.00 94.38 111 GLU A N 1
ATOM 937 C CA . GLU A 1 111 ? -13.210 -0.707 43.426 1.00 94.38 111 GLU A CA 1
ATOM 938 C C . GLU A 1 111 ? -13.836 0.281 44.411 1.00 94.38 111 GLU A C 1
ATOM 940 O O . GLU A 1 111 ? -13.760 0.070 45.624 1.00 94.38 111 GLU A O 1
ATOM 945 N N . ASN A 1 112 ? -14.498 1.328 43.916 1.00 93.25 112 ASN A N 1
ATOM 946 C CA . ASN A 1 112 ? -15.137 2.325 44.772 1.00 93.25 112 ASN A CA 1
ATOM 947 C C . ASN A 1 112 ? -16.265 1.740 45.617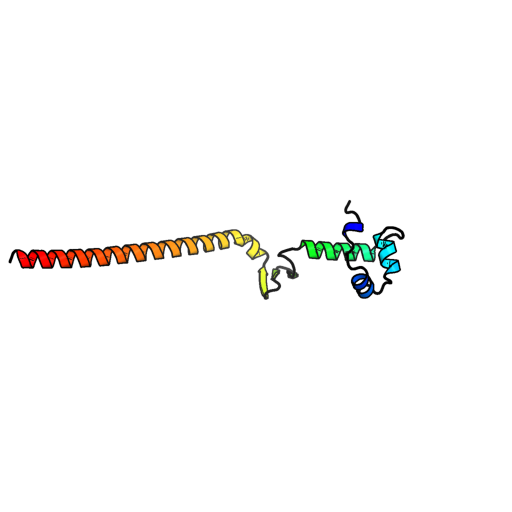 1.00 93.25 112 ASN A C 1
ATOM 949 O O . ASN A 1 112 ? -16.298 1.992 46.822 1.00 93.25 112 ASN A O 1
ATOM 953 N N . CYS A 1 113 ? -17.138 0.911 45.038 1.00 92.31 113 CYS A N 1
ATOM 954 C CA . CYS A 1 113 ? -18.171 0.206 45.799 1.00 92.31 113 CYS A CA 1
ATOM 955 C C . CYS A 1 113 ? -17.551 -0.662 46.902 1.00 92.31 113 CYS A C 1
ATOM 957 O O . CYS A 1 113 ? -18.012 -0.651 48.043 1.00 92.31 113 CYS A O 1
ATOM 959 N N . THR A 1 114 ? -16.455 -1.362 46.593 1.00 91.94 114 THR A N 1
ATOM 960 C CA . THR A 1 114 ? -15.729 -2.183 47.572 1.00 91.94 114 THR A CA 1
ATOM 961 C C . THR A 1 114 ? -15.138 -1.334 48.702 1.00 91.94 114 THR A C 1
ATOM 963 O O . THR A 1 114 ? -15.238 -1.700 49.876 1.00 91.94 114 THR A O 1
ATOM 966 N N . ARG A 1 115 ? -14.544 -0.177 48.378 1.00 89.06 115 ARG A N 1
ATOM 967 C CA . ARG A 1 115 ? -14.007 0.770 49.371 1.00 89.06 115 ARG A CA 1
ATOM 968 C C . ARG A 1 115 ? -15.117 1.340 50.255 1.00 89.06 115 ARG A C 1
ATOM 970 O O . ARG A 1 115 ? -14.987 1.307 51.476 1.00 89.06 115 ARG A O 1
ATOM 977 N N . GLN A 1 116 ? -16.221 1.795 49.666 1.00 88.56 116 GLN A N 1
ATOM 978 C CA . GLN A 1 116 ? -17.377 2.322 50.399 1.00 88.56 116 GLN A CA 1
ATOM 979 C C . GLN A 1 116 ? -17.991 1.273 51.332 1.00 88.56 116 GLN A C 1
ATOM 981 O O . GLN A 1 116 ? -18.260 1.577 52.492 1.00 88.56 116 GLN A O 1
ATOM 986 N N . ALA A 1 117 ? -18.135 0.024 50.878 1.00 88.56 117 ALA A N 1
ATOM 987 C CA . ALA A 1 117 ? -18.617 -1.070 51.718 1.00 88.56 117 ALA A CA 1
ATOM 988 C C . ALA A 1 117 ? -17.696 -1.322 52.925 1.00 88.56 117 ALA A C 1
ATOM 990 O O . ALA A 1 117 ? -18.177 -1.480 54.048 1.00 88.56 117 ALA A O 1
ATOM 991 N N . ARG A 1 118 ? -16.368 -1.300 52.729 1.00 85.00 118 ARG A N 1
ATOM 992 C CA . ARG A 1 118 ? -15.396 -1.416 53.833 1.00 85.00 118 ARG A CA 1
ATOM 993 C C . ARG A 1 118 ? -15.521 -0.269 54.836 1.00 85.00 118 ARG A C 1
ATOM 995 O O . ARG A 1 118 ? -15.536 -0.532 56.036 1.00 85.00 118 ARG A O 1
ATOM 1002 N N . PHE A 1 119 ? -15.645 0.975 54.369 1.00 85.75 119 PHE A N 1
ATOM 1003 C CA . PHE A 1 119 ? -15.837 2.129 55.254 1.00 85.75 119 PHE A CA 1
ATOM 1004 C C . PHE A 1 119 ? -17.166 2.063 56.016 1.00 85.75 119 PHE A C 1
ATOM 1006 O O . PHE A 1 119 ? -17.185 2.303 57.221 1.00 85.75 119 PHE A O 1
ATOM 1013 N N . GLY A 1 120 ? -18.258 1.666 55.357 1.00 81.75 120 GLY A N 1
ATOM 1014 C CA . GLY A 1 120 ? -19.555 1.468 56.005 1.00 81.75 120 GLY A CA 1
ATOM 1015 C C . GLY A 1 120 ? -19.509 0.393 57.095 1.00 81.75 120 GLY A C 1
ATOM 1016 O O . GLY A 1 120 ? -20.002 0.612 58.199 1.00 81.75 120 GLY A O 1
ATOM 1017 N N . LEU A 1 121 ? -18.847 -0.740 56.830 1.00 78.12 121 LEU A N 1
ATOM 1018 C CA . LEU A 1 121 ? -18.619 -1.787 57.833 1.00 78.12 121 LEU A CA 1
ATOM 1019 C C . LEU A 1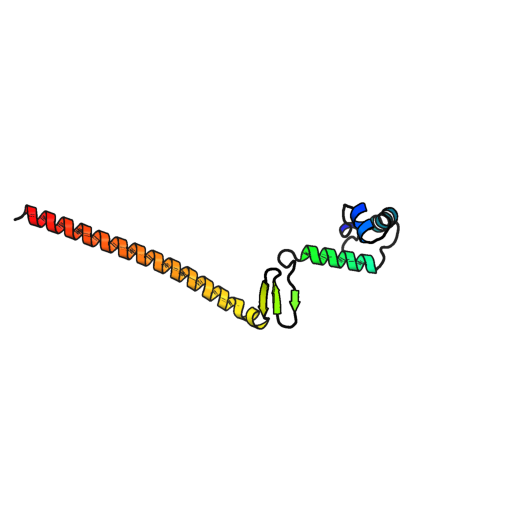 121 ? -17.770 -1.292 59.012 1.00 78.12 121 LEU A C 1
ATOM 1021 O O . LEU A 1 121 ? -18.033 -1.671 60.152 1.00 78.12 121 LEU A O 1
ATOM 1025 N N . MET A 1 122 ? -16.768 -0.449 58.757 1.00 77.44 122 MET A N 1
ATOM 1026 C CA . MET A 1 122 ? -15.918 0.127 59.800 1.00 77.44 122 MET A CA 1
ATOM 1027 C C . MET A 1 122 ? -16.689 1.103 60.697 1.00 77.44 122 MET A C 1
ATOM 1029 O O . MET A 1 122 ? -16.600 0.991 61.915 1.00 77.44 122 MET A O 1
ATOM 1033 N N . LEU A 1 123 ? -17.491 2.004 60.118 1.00 77.12 123 LEU A N 1
ATOM 1034 C CA . LEU A 1 123 ? -18.358 2.909 60.882 1.00 77.12 123 LEU A CA 1
ATOM 1035 C C . LEU A 1 123 ? -19.361 2.125 61.732 1.00 77.12 123 LEU A C 1
ATOM 1037 O O . LEU A 1 123 ? -19.516 2.402 62.916 1.00 77.12 123 LEU A O 1
ATOM 1041 N N . ASN A 1 124 ? -19.983 1.090 61.165 1.00 75.62 124 ASN A N 1
ATOM 1042 C CA . ASN A 1 124 ? -20.947 0.264 61.892 1.00 75.62 124 ASN A CA 1
ATOM 1043 C C . ASN A 1 124 ? -20.310 -0.464 63.095 1.00 75.62 124 ASN A C 1
ATOM 1045 O O . ASN A 1 124 ? -20.985 -0.696 64.087 1.00 75.62 124 ASN A O 1
ATOM 1049 N N . ARG A 1 125 ? -19.006 -0.782 63.048 1.00 72.75 125 ARG A N 1
ATOM 1050 C CA . ARG A 1 125 ? -18.255 -1.334 64.195 1.00 72.75 125 ARG A CA 1
ATOM 1051 C C . ARG A 1 125 ? -17.895 -0.307 65.273 1.00 72.75 125 ARG A C 1
ATOM 1053 O O . ARG A 1 125 ? -17.558 -0.723 66.369 1.00 72.75 125 ARG A O 1
ATOM 1060 N N . LEU A 1 126 ? -17.889 0.991 64.966 1.00 78.56 126 LEU A N 1
ATOM 1061 C CA . LEU A 1 126 ? -17.577 2.049 65.938 1.00 78.56 126 LEU A CA 1
ATOM 1062 C C . LEU A 1 126 ? -18.813 2.517 66.719 1.00 78.56 126 LEU A C 1
ATOM 1064 O O . LEU A 1 126 ? -18.671 3.036 67.820 1.00 78.56 126 LEU A O 1
ATOM 1068 N N . PHE A 1 127 ? -20.008 2.357 66.143 1.00 79.56 127 PHE A N 1
ATOM 1069 C CA . PHE A 1 127 ? -21.277 2.814 66.726 1.00 79.56 127 PHE A CA 1
ATOM 1070 C C . PHE A 1 127 ? -22.162 1.678 67.278 1.00 79.56 127 PHE A C 1
ATOM 1072 O O . PHE A 1 127 ? -23.305 1.930 67.658 1.00 79.56 127 PHE A O 1
ATOM 1079 N N . ARG A 1 128 ? -21.652 0.442 67.326 1.00 50.81 128 ARG A N 1
ATOM 1080 C CA . ARG A 1 128 ? -22.246 -0.718 68.012 1.00 50.81 128 ARG A CA 1
ATOM 1081 C C . ARG A 1 128 ? -21.296 -1.204 69.090 1.00 50.81 128 ARG A C 1
ATOM 1083 O O . ARG A 1 128 ? -21.816 -1.637 70.137 1.00 50.81 128 ARG A O 1
#

Sequence (128 aa):
MELGVLMFTNDDAATAKRLGVTVTEWQKWKYGDKPVPRWLWLLLRLEKEAERRGPWRGFRADGDRIISPWGDSMRFDEWMQLQEYRRASRLATEQAELIERLMAERDFYKENCTRQARFGLMLNRLFR

Organism: NCBI:txid2077146

Radius of gyration: 33.67 Å; chains: 1; bounding box: 56×30×100 Å

pLDDT: mean 86.42, std 10.25, range [41.0, 98.06]